Protein AF-A0A318STK6-F1 (afdb_monomer_lite)

Secondary structure (DSSP, 8-state):
-----S---S-SHHHHHTTTSS---SSHHHHHHHHHHHHHHHHTT-HHHHHHHHHHHHHHHHHHHHHHHHHHH--EEEESSSPPPTTEEEEEE--EEEETT-TT--SS---EEETTEEEE-PEEEEE-

pLDDT: mean 70.56, std 20.38, range [32.12, 96.31]

Radius of gyration: 26.12 Å; chains: 1; bounding box: 44×51×62 Å

Structure (mmCIF, N/CA/C/O backbone):
data_AF-A0A318STK6-F1
#
_entry.id   AF-A0A318STK6-F1
#
loop_
_atom_site.group_PDB
_atom_site.id
_atom_site.type_symbol
_atom_site.label_atom_id
_atom_site.label_alt_id
_atom_site.label_comp_id
_atom_site.label_asym_id
_atom_site.label_entity_id
_atom_site.label_seq_id
_atom_site.pdbx_PDB_ins_code
_atom_site.Cartn_x
_atom_site.Cartn_y
_atom_site.Cartn_z
_atom_site.occupancy
_atom_site.B_iso_or_equiv
_atom_site.auth_seq_id
_atom_site.auth_comp_id
_atom_site.auth_asym_id
_atom_site.auth_atom_id
_atom_site.pdbx_PDB_model_num
ATOM 1 N N . MET A 1 1 ? -7.996 31.497 36.047 1.00 38.19 1 MET A N 1
ATOM 2 C CA . MET A 1 1 ? -6.540 31.228 35.974 1.00 38.19 1 MET A CA 1
ATOM 3 C C . MET A 1 1 ? -6.366 29.919 35.214 1.00 38.19 1 MET A C 1
ATOM 5 O O . MET A 1 1 ? -6.728 28.883 35.734 1.00 38.19 1 MET A O 1
ATOM 9 N N . ARG A 1 2 ? -6.247 29.940 33.884 1.00 34.34 2 ARG A N 1
ATOM 10 C CA . ARG A 1 2 ? -4.996 30.080 33.115 1.00 34.34 2 ARG A CA 1
ATOM 11 C C . ARG A 1 2 ? -3.968 29.000 33.498 1.00 34.34 2 ARG A C 1
ATOM 13 O O . ARG A 1 2 ? -3.289 29.147 34.499 1.00 34.34 2 ARG A O 1
ATOM 20 N N . LYS A 1 3 ? -3.887 27.981 32.631 1.00 39.38 3 LYS A N 1
ATOM 21 C CA . LYS A 1 3 ? -2.681 27.253 32.207 1.00 39.38 3 LYS A CA 1
ATOM 22 C C . LYS A 1 3 ? -1.707 26.845 33.312 1.00 39.38 3 LYS A C 1
ATOM 24 O O . LYS A 1 3 ? -0.880 27.665 33.665 1.00 39.38 3 LYS A O 1
ATOM 29 N N . LEU A 1 4 ? -1.679 25.561 33.661 1.00 33.50 4 LEU A N 1
ATOM 30 C CA . LEU A 1 4 ? -0.432 24.827 33.899 1.00 33.50 4 LEU A CA 1
ATOM 31 C C . LEU A 1 4 ? -0.677 23.365 33.453 1.00 33.50 4 LEU A C 1
ATOM 33 O O . LEU A 1 4 ? -1.398 22.628 34.108 1.00 33.50 4 LEU A O 1
ATOM 37 N N . ILE A 1 5 ? -0.273 23.021 32.222 1.00 33.59 5 ILE A N 1
ATOM 38 C CA . ILE A 1 5 ? 0.767 21.997 31.993 1.00 33.59 5 ILE A CA 1
ATOM 39 C C . ILE A 1 5 ? 0.199 20.574 32.219 1.00 33.59 5 ILE A C 1
ATOM 41 O O . ILE A 1 5 ? 0.228 20.040 33.314 1.00 33.59 5 ILE A O 1
ATOM 45 N N . LEU A 1 6 ? -0.392 19.884 31.236 1.00 35.00 6 LEU A N 1
ATOM 46 C CA . LEU A 1 6 ? 0.264 19.280 30.059 1.00 35.00 6 LEU A CA 1
ATOM 47 C C . LEU A 1 6 ? 1.726 18.831 30.261 1.00 35.00 6 LEU A C 1
ATOM 49 O O . LEU A 1 6 ? 2.496 18.842 29.314 1.00 35.00 6 LEU A O 1
ATOM 53 N N . THR A 1 7 ? 2.148 18.477 31.474 1.00 35.03 7 THR A N 1
ATOM 54 C CA . THR A 1 7 ? 3.427 17.787 31.741 1.00 35.03 7 THR A CA 1
ATOM 55 C C . THR A 1 7 ? 3.392 17.174 33.144 1.00 35.03 7 THR A C 1
ATOM 57 O O . THR A 1 7 ? 4.286 17.363 33.957 1.00 35.03 7 THR A O 1
ATOM 60 N N . ALA A 1 8 ? 2.328 16.429 33.437 1.00 34.69 8 ALA A N 1
ATOM 61 C CA . ALA A 1 8 ? 2.345 15.432 34.493 1.00 34.69 8 ALA A CA 1
ATOM 62 C C . ALA A 1 8 ? 2.132 14.058 33.851 1.00 34.69 8 ALA A C 1
ATOM 64 O O . ALA A 1 8 ? 1.038 13.514 33.865 1.00 34.69 8 ALA A O 1
ATOM 65 N N . VAL A 1 9 ? 3.227 13.592 33.238 1.00 34.81 9 VAL A N 1
ATOM 66 C CA . VAL A 1 9 ? 3.750 12.221 33.322 1.00 34.81 9 VAL A CA 1
ATOM 67 C C . VAL A 1 9 ? 2.777 11.149 32.792 1.00 34.81 9 VAL A C 1
ATOM 69 O O . VAL A 1 9 ? 1.736 10.887 33.370 1.00 34.81 9 VAL A O 1
ATOM 72 N N . ILE A 1 10 ? 3.051 10.377 31.740 1.00 36.53 10 ILE A N 1
ATOM 73 C CA . ILE A 1 10 ? 4.012 9.248 31.715 1.00 36.53 10 ILE A CA 1
ATOM 74 C C . ILE A 1 10 ? 3.964 8.323 32.978 1.00 36.53 10 ILE A C 1
ATOM 76 O O . ILE A 1 10 ? 4.543 7.245 32.978 1.00 36.53 10 ILE A O 1
ATOM 80 N N . ALA A 1 11 ? 3.190 8.647 34.024 1.00 32.12 11 ALA A N 1
ATOM 81 C CA . ALA A 1 11 ? 3.036 7.911 35.278 1.00 32.12 11 ALA A CA 1
ATOM 82 C C . ALA A 1 11 ? 1.731 7.091 35.353 1.00 32.12 11 ALA A C 1
ATOM 84 O O . ALA A 1 11 ? 1.541 6.345 36.306 1.00 32.12 11 ALA A O 1
ATOM 85 N N . ALA A 1 12 ? 0.856 7.142 34.344 1.00 33.50 12 ALA A N 1
ATOM 86 C CA . ALA A 1 12 ? -0.247 6.179 34.243 1.00 33.50 12 ALA A CA 1
ATOM 87 C C . ALA A 1 12 ? 0.187 4.837 33.617 1.00 33.50 12 ALA A C 1
ATOM 89 O O . ALA A 1 12 ? -0.471 3.823 33.817 1.00 33.50 12 ALA A O 1
ATOM 90 N N . LEU A 1 13 ? 1.336 4.787 32.933 1.00 34.56 13 LEU A N 1
ATOM 91 C CA . LEU A 1 13 ? 1.945 3.522 32.507 1.00 34.56 13 LEU A CA 1
ATOM 92 C C . LEU A 1 13 ? 2.459 2.685 33.697 1.00 34.56 13 LEU A C 1
ATOM 94 O O . LEU A 1 13 ? 2.224 1.478 33.691 1.00 34.56 13 LEU A O 1
ATOM 98 N N . PRO A 1 14 ? 3.015 3.273 34.778 1.00 40.25 14 PRO A N 1
ATOM 99 C CA . PRO A 1 14 ? 3.221 2.541 36.018 1.00 40.25 14 PRO A CA 1
ATOM 100 C C . PRO A 1 14 ? 1.958 2.263 36.829 1.00 40.25 14 PRO A C 1
ATOM 102 O O . PRO A 1 14 ? 2.070 1.530 37.794 1.00 40.25 14 PRO A O 1
ATOM 105 N N . ALA A 1 15 ? 0.748 2.691 36.453 1.00 39.94 15 ALA A N 1
ATOM 106 C CA . ALA A 1 15 ? -0.445 2.099 37.076 1.00 39.94 15 ALA A CA 1
ATOM 107 C C . ALA A 1 15 ? -0.687 0.654 36.587 1.00 39.94 15 ALA A C 1
ATOM 109 O O . ALA A 1 15 ? -1.289 -0.139 37.303 1.00 39.94 15 ALA A O 1
ATOM 110 N N . VAL A 1 16 ? -0.152 0.294 35.410 1.00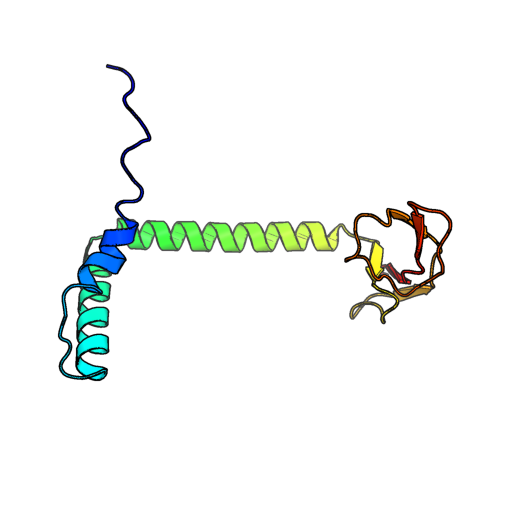 40.91 16 VAL A N 1
ATOM 111 C CA . VAL A 1 16 ? -0.165 -1.083 34.884 1.00 40.91 16 VAL A CA 1
ATOM 112 C C . VAL A 1 16 ? 1.117 -1.844 35.266 1.00 40.91 16 VAL A C 1
ATOM 114 O O . VAL A 1 16 ? 1.072 -3.059 35.444 1.00 40.91 16 VAL A O 1
ATOM 117 N N . SER A 1 17 ? 2.253 -1.158 35.474 1.00 37.81 17 SER A N 1
ATOM 118 C CA . SER A 1 17 ? 3.516 -1.800 35.892 1.00 37.81 17 SER A CA 1
ATOM 119 C C . SER A 1 17 ? 3.860 -1.735 37.392 1.00 37.81 17 SER A C 1
ATOM 121 O O . SER A 1 17 ? 4.653 -2.560 37.845 1.00 37.81 17 SER A O 1
ATOM 123 N N . ALA A 1 18 ? 3.225 -0.893 38.216 1.00 36.06 18 ALA A N 1
ATOM 124 C CA . ALA A 1 18 ? 3.406 -0.913 39.679 1.00 36.06 18 ALA A CA 1
ATOM 125 C C . ALA A 1 18 ? 2.694 -2.100 40.346 1.00 36.06 18 ALA A C 1
ATOM 127 O O . ALA A 1 18 ? 3.121 -2.543 41.409 1.00 36.06 18 ALA A O 1
ATOM 128 N N . THR A 1 19 ? 1.678 -2.687 39.706 1.00 42.00 19 THR A N 1
ATOM 129 C CA . THR A 1 19 ? 1.132 -3.993 40.115 1.00 42.00 19 THR A CA 1
ATOM 130 C C . THR A 1 19 ? 1.919 -5.176 39.549 1.00 42.00 19 THR A C 1
ATOM 132 O O . THR A 1 19 ? 1.718 -6.298 40.000 1.00 42.00 19 THR A O 1
ATOM 135 N N . ALA A 1 20 ? 2.837 -4.957 38.601 1.00 39.88 20 ALA A N 1
ATOM 136 C CA . ALA A 1 20 ? 3.683 -6.018 38.049 1.00 39.88 20 ALA A CA 1
ATOM 137 C C . ALA A 1 20 ? 5.039 -6.153 38.768 1.00 39.88 20 ALA A C 1
ATOM 139 O O . ALA A 1 20 ? 5.655 -7.215 38.708 1.00 39.88 20 ALA A O 1
ATOM 140 N N . GLN A 1 21 ? 5.515 -5.110 39.462 1.00 42.09 21 GLN A N 1
ATOM 141 C CA . GLN A 1 21 ? 6.862 -5.086 40.059 1.00 42.09 21 GLN A CA 1
ATOM 142 C C . GLN A 1 21 ? 6.922 -5.140 41.595 1.00 42.09 21 GLN A C 1
ATOM 144 O O . GLN A 1 21 ? 8.009 -5.058 42.161 1.00 42.09 21 GLN A O 1
ATOM 149 N N . ALA A 1 22 ? 5.808 -5.421 42.279 1.00 38.75 22 ALA A N 1
ATOM 150 C CA . ALA A 1 22 ? 5.801 -5.829 43.689 1.00 38.75 22 ALA A CA 1
ATOM 151 C C . ALA A 1 22 ? 5.292 -7.280 43.831 1.00 38.75 22 ALA A C 1
ATOM 153 O O . ALA A 1 22 ? 4.141 -7.533 44.153 1.00 38.75 22 ALA A O 1
ATOM 154 N N . SER A 1 23 ? 6.179 -8.224 43.508 1.00 47.53 23 SER A N 1
ATOM 155 C CA . SER A 1 23 ? 6.191 -9.677 43.769 1.00 47.53 23 SER A CA 1
ATOM 156 C C . SER A 1 23 ? 4.979 -10.389 44.431 1.00 47.53 23 SER A C 1
ATOM 158 O O . SER A 1 23 ? 4.583 -10.032 45.539 1.00 47.53 23 SER A O 1
ATOM 160 N N . ARG A 1 24 ? 4.655 -11.575 43.864 1.00 47.66 24 ARG A N 1
ATOM 161 C CA . ARG A 1 24 ? 4.122 -12.832 44.475 1.00 47.66 24 ARG A CA 1
ATOM 162 C C . ARG A 1 24 ? 2.682 -13.240 44.114 1.00 47.66 24 ARG A C 1
ATOM 164 O O . ARG A 1 24 ? 1.835 -13.394 44.987 1.00 47.66 24 ARG A O 1
ATOM 171 N N . CYS A 1 25 ? 2.439 -13.585 42.851 1.00 48.44 25 CYS A N 1
ATOM 172 C CA . CYS A 1 25 ? 1.467 -14.648 42.569 1.00 48.44 25 CYS A CA 1
ATOM 173 C C . CYS A 1 25 ? 2.130 -15.994 42.898 1.00 48.44 25 CYS A C 1
ATOM 175 O O . CYS A 1 25 ? 3.240 -16.245 42.431 1.00 48.44 25 CYS A O 1
ATOM 177 N N . ALA A 1 26 ? 1.494 -16.842 43.711 1.00 57.25 26 ALA A N 1
ATOM 178 C CA . ALA A 1 26 ? 2.040 -18.158 44.062 1.00 57.25 26 ALA A CA 1
ATOM 179 C C . ALA A 1 26 ? 2.020 -19.141 42.871 1.00 57.25 26 ALA A C 1
ATOM 181 O O . ALA A 1 26 ? 2.791 -20.097 42.843 1.00 57.25 26 ALA A O 1
ATOM 182 N N . SER A 1 27 ? 1.171 -18.877 41.871 1.00 57.75 27 SER A N 1
ATOM 183 C CA . SER A 1 27 ? 1.035 -19.639 40.629 1.00 57.75 27 SER A CA 1
ATOM 184 C C . SER A 1 27 ? 0.532 -18.748 39.479 1.00 57.75 27 SER A C 1
ATOM 186 O O . SER A 1 27 ? 0.015 -17.650 39.709 1.00 57.75 27 SER A O 1
ATOM 188 N N . ALA A 1 28 ? 0.660 -19.216 38.232 1.00 52.34 28 ALA A N 1
ATOM 189 C CA . ALA A 1 28 ? 0.126 -18.525 37.051 1.00 52.34 28 ALA A CA 1
ATOM 190 C C . ALA A 1 28 ? -1.402 -18.319 37.135 1.00 52.34 28 ALA A C 1
ATOM 192 O O . ALA A 1 28 ? -1.903 -17.263 36.746 1.00 52.34 28 ALA A O 1
ATOM 193 N N . ASP A 1 29 ? -2.121 -19.272 37.734 1.00 57.41 29 ASP A N 1
ATOM 194 C CA . ASP A 1 29 ? -3.571 -19.202 37.938 1.00 57.41 29 ASP A CA 1
ATOM 195 C C . ASP A 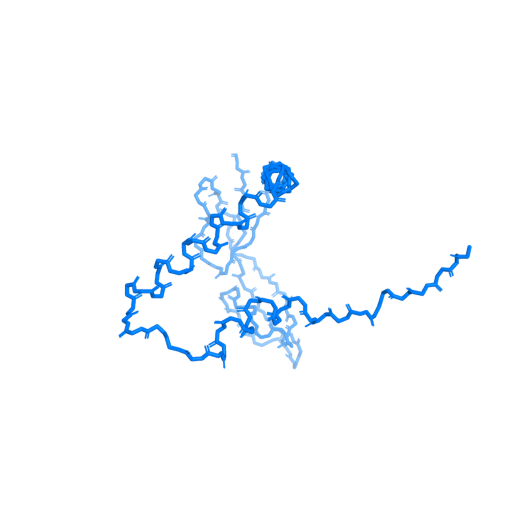1 29 ? -3.973 -18.127 38.955 1.00 57.41 29 ASP A C 1
ATOM 197 O O . ASP A 1 29 ? -4.999 -17.461 38.791 1.00 57.41 29 ASP A O 1
ATOM 201 N N . ASP A 1 30 ? -3.160 -17.907 39.993 1.00 62.31 30 ASP A N 1
ATOM 202 C CA . ASP A 1 30 ? -3.388 -16.817 40.950 1.00 62.31 30 ASP A CA 1
ATOM 203 C C . ASP A 1 30 ? -3.188 -15.447 40.298 1.00 62.31 30 ASP A C 1
ATOM 205 O O . ASP A 1 30 ? -3.927 -14.507 40.591 1.00 62.31 30 ASP A O 1
ATOM 209 N N . CYS A 1 31 ? -2.238 -15.350 39.367 1.00 58.41 31 CYS A N 1
ATOM 210 C CA . CYS A 1 31 ? -2.003 -14.140 38.586 1.00 58.41 31 CYS A CA 1
ATOM 211 C C . CYS A 1 31 ? -3.141 -13.866 37.598 1.00 58.41 31 CYS A C 1
ATOM 213 O O . CYS A 1 31 ? -3.603 -12.729 37.503 1.00 58.41 31 CYS A O 1
ATOM 215 N N . ALA A 1 32 ? -3.657 -14.899 36.927 1.00 57.94 32 ALA A N 1
ATOM 216 C CA . ALA A 1 32 ? -4.816 -14.771 36.048 1.00 57.94 32 ALA A CA 1
ATOM 217 C C . ALA A 1 32 ? -6.074 -14.322 36.817 1.00 57.94 32 ALA A C 1
ATOM 219 O O . ALA A 1 32 ? -6.787 -13.425 36.367 1.00 57.94 32 ALA A O 1
ATOM 220 N N . ARG A 1 33 ? -6.313 -14.871 38.018 1.00 63.72 33 ARG A N 1
ATOM 221 C CA . ARG A 1 33 ? -7.437 -14.468 38.885 1.00 63.72 33 ARG A CA 1
ATOM 222 C C . ARG A 1 33 ? -7.286 -13.052 39.442 1.00 63.72 33 ARG A C 1
ATOM 224 O O . ARG A 1 33 ? -8.254 -12.292 39.447 1.00 63.72 33 ARG A O 1
ATOM 231 N N . GLN A 1 34 ? -6.088 -12.663 39.882 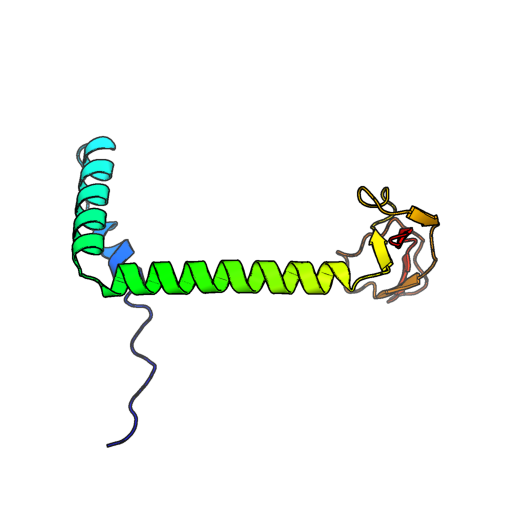1.00 64.19 34 GLN A N 1
ATOM 232 C CA . GLN A 1 34 ? -5.850 -11.298 40.364 1.00 64.19 34 GLN A CA 1
ATOM 233 C C . GLN A 1 34 ? -5.980 -10.265 39.240 1.00 64.19 34 GLN A C 1
ATOM 235 O O . GLN A 1 34 ? -6.644 -9.248 39.446 1.00 64.19 34 GLN A O 1
ATOM 240 N N . ALA A 1 35 ? -5.452 -10.549 38.045 1.00 59.38 35 ALA A N 1
ATOM 241 C CA . ALA A 1 35 ? -5.629 -9.702 36.867 1.00 59.38 35 ALA A CA 1
ATOM 242 C C . ALA A 1 35 ? -7.105 -9.604 36.444 1.00 59.38 35 ALA A C 1
ATOM 244 O O . ALA A 1 35 ? -7.589 -8.504 36.184 1.00 59.38 35 ALA A O 1
ATOM 245 N N . GLY A 1 36 ? -7.843 -10.721 36.463 1.00 59.91 36 GLY A N 1
ATOM 246 C CA . GLY A 1 36 ? -9.284 -10.754 36.193 1.00 59.91 36 GLY A CA 1
ATOM 247 C C . GLY A 1 36 ? -10.090 -9.899 37.174 1.00 59.91 36 GLY A C 1
ATOM 248 O O . GLY A 1 36 ? -10.858 -9.044 36.750 1.00 59.91 36 GLY A O 1
ATOM 249 N N . SER A 1 37 ? -9.838 -10.026 38.480 1.00 61.88 37 SER A N 1
ATOM 250 C CA . SER A 1 37 ? -10.524 -9.219 39.506 1.00 61.88 37 SER A CA 1
ATOM 251 C C . SER A 1 37 ? -10.144 -7.731 39.485 1.00 61.88 37 SER A C 1
ATOM 253 O O . SER A 1 37 ? -10.911 -6.880 39.936 1.00 61.88 37 SER A O 1
ATOM 255 N N . ALA A 1 38 ? -8.941 -7.392 39.010 1.00 57.53 38 ALA A N 1
ATOM 256 C CA . ALA A 1 38 ? -8.515 -6.010 38.803 1.00 57.53 38 ALA A CA 1
ATOM 257 C C . ALA A 1 38 ? -9.173 -5.412 37.552 1.00 57.53 38 ALA A C 1
ATOM 259 O O . ALA A 1 38 ? -9.603 -4.262 37.592 1.00 57.53 38 ALA A O 1
ATOM 260 N N . LEU A 1 39 ? -9.319 -6.203 36.484 1.00 57.06 39 LEU A N 1
ATOM 261 C CA . LEU A 1 39 ? -10.051 -5.836 35.274 1.00 57.06 39 LEU A CA 1
ATOM 262 C C . LEU A 1 39 ? -11.553 -5.680 35.549 1.00 57.06 39 LEU A C 1
ATOM 264 O O . LEU A 1 39 ? -12.144 -4.707 35.104 1.00 57.06 39 LEU A O 1
ATOM 268 N N . GLU A 1 40 ? -12.161 -6.569 36.336 1.00 61.12 40 GLU A N 1
ATOM 269 C CA . GLU A 1 40 ? -13.553 -6.439 36.789 1.00 61.12 40 GLU A CA 1
ATOM 270 C C . GLU A 1 40 ? -13.751 -5.200 37.660 1.00 61.12 40 GLU A C 1
ATOM 272 O O . GLU A 1 40 ? -14.725 -4.479 37.473 1.00 61.12 40 GLU A O 1
ATOM 277 N N . ARG A 1 41 ? -12.807 -4.891 38.558 1.00 57.88 41 ARG A N 1
ATOM 278 C CA . ARG A 1 41 ? -12.837 -3.637 39.326 1.00 57.88 41 ARG A CA 1
ATOM 279 C C . ARG A 1 41 ? -12.643 -2.410 38.439 1.00 57.88 41 ARG A C 1
ATOM 281 O O . ARG A 1 41 ? -13.296 -1.404 38.676 1.00 57.88 41 ARG A O 1
ATOM 288 N N . ALA A 1 42 ? -11.809 -2.489 37.404 1.00 52.16 42 ALA A N 1
ATOM 289 C CA . ALA A 1 42 ? -11.635 -1.416 36.426 1.00 52.16 42 ALA A CA 1
ATOM 290 C C . ALA A 1 42 ? -12.875 -1.231 35.534 1.00 52.16 42 ALA A C 1
ATOM 292 O O . ALA A 1 42 ? -13.256 -0.105 35.237 1.00 52.16 42 ALA A O 1
ATOM 293 N N . LEU A 1 43 ? -13.560 -2.319 35.178 1.00 54.81 43 LEU A N 1
ATOM 294 C CA . LEU A 1 43 ? -14.863 -2.299 34.509 1.00 54.81 43 LEU A CA 1
ATOM 295 C C . LEU A 1 43 ? -15.977 -1.790 35.444 1.00 54.81 43 LEU A C 1
ATOM 297 O O . LEU A 1 43 ? -16.934 -1.177 34.980 1.00 54.81 43 LEU A O 1
ATOM 301 N N . GLN A 1 44 ? -15.837 -1.984 36.761 1.00 55.22 44 GLN A N 1
ATOM 302 C CA . GLN A 1 44 ? -16.705 -1.405 37.795 1.00 55.22 44 GLN A CA 1
ATOM 303 C C . GLN A 1 44 ? -16.420 0.081 38.080 1.00 55.22 44 GLN A C 1
ATOM 305 O O . GLN A 1 44 ? -17.257 0.726 38.710 1.00 55.22 44 GLN A O 1
ATOM 310 N N . LEU A 1 45 ? -15.304 0.658 37.602 1.00 52.06 45 LEU A N 1
ATOM 311 C CA . LEU A 1 45 ? -14.997 2.092 37.766 1.00 52.06 45 LEU A CA 1
ATOM 312 C C . LEU A 1 45 ? -15.876 3.021 36.908 1.00 52.06 45 LEU A C 1
ATOM 314 O O . LEU A 1 45 ? -15.712 4.237 36.959 1.00 52.06 45 LEU A O 1
ATOM 318 N N . GLY A 1 46 ? -16.889 2.483 36.230 1.00 56.09 46 GLY A N 1
ATOM 319 C CA . GLY A 1 46 ? -18.102 3.231 35.929 1.00 56.09 46 GLY A CA 1
ATOM 320 C C . GLY A 1 46 ? -18.403 3.413 34.442 1.00 56.09 46 GLY A C 1
ATOM 321 O O . GLY A 1 46 ? -17.627 3.004 33.576 1.00 56.09 46 GLY A O 1
ATOM 322 N N . PRO A 1 47 ? -19.566 4.020 34.143 1.00 59.94 47 PRO A N 1
ATOM 323 C CA . PRO A 1 47 ? -20.127 4.155 32.796 1.00 59.94 47 PRO A CA 1
ATOM 324 C C . PRO A 1 47 ? -19.180 4.814 31.785 1.00 59.94 47 PRO A C 1
ATOM 326 O O . PRO A 1 47 ? -19.351 4.607 30.586 1.00 59.94 47 PRO A O 1
ATOM 329 N N . ASP A 1 48 ? -18.166 5.540 32.248 1.00 64.31 48 ASP A N 1
ATOM 330 C CA . ASP A 1 48 ? -17.185 6.235 31.417 1.00 64.31 48 ASP A CA 1
ATOM 331 C C . ASP A 1 48 ? -16.296 5.271 30.615 1.00 64.31 48 ASP A C 1
ATOM 333 O O . ASP A 1 48 ? -16.056 5.513 29.434 1.00 64.31 48 ASP A O 1
ATOM 337 N N . ALA A 1 49 ? -15.895 4.123 31.180 1.00 65.81 49 ALA A N 1
ATOM 338 C CA . ALA A 1 49 ? -15.130 3.110 30.439 1.00 65.81 49 ALA A CA 1
ATOM 339 C C . ALA A 1 49 ? -15.985 2.431 29.351 1.00 65.81 49 ALA A C 1
ATOM 341 O O . ALA A 1 49 ? -15.510 2.137 28.252 1.00 65.81 49 ALA A O 1
ATOM 342 N N . GLY A 1 50 ? -17.276 2.220 29.630 1.00 71.50 50 GLY A N 1
ATOM 343 C CA . GLY A 1 50 ? -18.238 1.721 28.645 1.00 71.50 50 GLY A CA 1
ATOM 344 C C . GLY A 1 50 ? -18.506 2.731 27.526 1.00 71.50 50 GLY A C 1
ATOM 345 O O . GLY A 1 50 ? -18.582 2.351 26.357 1.00 71.50 50 GLY A O 1
ATOM 346 N N . GLN A 1 51 ? -18.593 4.019 27.867 1.00 77.94 51 GLN A N 1
ATOM 347 C CA . GLN A 1 51 ? -18.736 5.106 26.898 1.00 77.94 51 GLN A CA 1
ATOM 348 C C . GLN A 1 51 ? -17.486 5.268 26.029 1.00 77.94 51 GLN A C 1
ATOM 350 O O . GLN A 1 51 ? -17.613 5.449 24.819 1.00 77.94 51 GLN A O 1
ATOM 355 N N . GLU A 1 52 ? -16.288 5.148 26.603 1.00 79.44 52 GLU A N 1
ATOM 356 C CA . GLU A 1 52 ? -15.033 5.222 25.851 1.00 79.44 52 GLU A CA 1
ATOM 357 C C . GLU A 1 52 ? -14.892 4.047 24.875 1.00 79.44 52 GLU A C 1
ATOM 359 O O . GLU A 1 52 ? -14.554 4.246 23.705 1.00 79.44 52 GLU A O 1
ATOM 364 N N . LEU A 1 53 ? -15.247 2.831 25.305 1.00 79.38 53 LEU A N 1
ATOM 365 C CA . LEU A 1 53 ? -15.251 1.656 24.431 1.00 79.38 53 LEU A CA 1
ATOM 366 C C . LEU A 1 53 ? -16.275 1.797 23.291 1.00 79.38 53 LEU A C 1
ATOM 368 O O . LEU A 1 53 ? -15.977 1.459 22.143 1.00 79.38 53 LEU A O 1
ATOM 372 N N . ALA A 1 54 ? -17.468 2.322 23.589 1.00 82.88 54 ALA A N 1
ATOM 373 C CA . ALA A 1 54 ? -18.495 2.597 22.587 1.00 82.88 54 ALA A CA 1
ATOM 374 C C . ALA A 1 54 ? -18.028 3.660 21.578 1.00 82.88 54 ALA A C 1
ATOM 376 O O . ALA A 1 54 ? -18.127 3.450 20.369 1.00 82.88 54 ALA A O 1
ATOM 377 N N . ALA A 1 55 ? -17.425 4.751 22.057 1.00 85.81 55 ALA A N 1
ATOM 378 C CA . ALA A 1 55 ? -16.874 5.803 21.208 1.00 85.81 55 ALA A CA 1
ATOM 379 C C . ALA A 1 55 ? -15.730 5.292 20.316 1.00 85.81 55 ALA A C 1
ATOM 381 O O . ALA A 1 55 ? -15.640 5.663 19.140 1.00 85.81 55 ALA A O 1
ATOM 382 N N . LEU A 1 56 ? -14.866 4.417 20.841 1.00 89.06 56 LEU A N 1
ATOM 383 C CA . LEU A 1 56 ? -13.786 3.813 20.065 1.00 89.06 56 LEU A CA 1
ATOM 384 C C . LEU A 1 56 ? -14.333 2.863 18.995 1.00 89.06 56 LEU A C 1
ATOM 386 O O . LEU A 1 56 ? -13.884 2.915 17.848 1.00 89.06 56 LEU A O 1
ATOM 390 N N . ARG A 1 57 ? -15.339 2.050 19.337 1.00 92.06 57 ARG A N 1
ATOM 391 C CA . ARG A 1 57 ? -16.032 1.170 18.388 1.00 92.06 57 ARG A CA 1
ATOM 392 C C . ARG A 1 57 ? -16.661 1.968 17.247 1.00 92.06 57 ARG A C 1
ATOM 394 O O . ARG A 1 57 ? -16.418 1.656 16.084 1.00 92.06 57 ARG A O 1
ATOM 401 N N . ASP A 1 58 ? -17.379 3.040 17.567 1.00 94.19 58 ASP A N 1
ATOM 402 C CA . ASP A 1 58 ? -17.986 3.924 16.567 1.00 94.19 58 ASP A CA 1
ATOM 403 C C . ASP A 1 58 ? -16.935 4.589 15.673 1.00 94.19 58 ASP A C 1
ATOM 405 O O . ASP A 1 58 ? -17.142 4.771 14.466 1.00 94.19 58 ASP A O 1
ATOM 409 N N . ARG A 1 59 ? -15.779 4.945 16.245 1.00 91.62 59 ARG A N 1
ATOM 410 C CA . ARG A 1 59 ? -14.659 5.511 15.492 1.00 91.62 59 ARG A CA 1
ATOM 411 C C . ARG A 1 59 ? -14.052 4.495 14.530 1.00 91.62 59 ARG A C 1
ATOM 413 O O . ARG A 1 59 ? -13.822 4.856 13.377 1.00 91.62 59 ARG A O 1
ATOM 420 N N . VAL A 1 60 ? -13.833 3.254 14.963 1.00 96.31 60 VAL A N 1
ATOM 421 C CA . VAL A 1 60 ? -13.344 2.171 14.093 1.00 96.31 60 VAL A CA 1
ATOM 422 C C . VAL A 1 60 ? -14.326 1.935 12.948 1.00 96.31 60 VAL A C 1
ATOM 424 O O . VAL A 1 60 ? -13.933 2.054 11.791 1.00 96.31 60 VAL A O 1
ATOM 427 N N . SER A 1 61 ? -15.617 1.757 13.238 1.00 93.88 61 SER A N 1
ATOM 428 C CA . SER A 1 61 ? -16.634 1.538 12.198 1.00 93.88 61 SER A CA 1
ATOM 429 C C . SER A 1 61 ? -16.788 2.723 11.237 1.00 93.88 61 SER A C 1
ATOM 431 O O . SER A 1 61 ? -17.162 2.560 10.074 1.00 93.88 61 SER A O 1
ATOM 433 N N . ARG A 1 62 ? -16.513 3.953 11.685 1.00 95.00 62 ARG A N 1
ATOM 434 C CA . ARG A 1 62 ? -16.448 5.121 10.794 1.00 95.00 62 ARG A CA 1
ATOM 435 C C . ARG A 1 62 ? -15.225 5.068 9.882 1.00 95.00 62 ARG A C 1
ATOM 437 O O . ARG A 1 62 ? -15.372 5.314 8.689 1.00 95.00 62 ARG A O 1
ATOM 444 N N . LEU A 1 63 ? -14.050 4.773 10.433 1.00 94.25 63 LEU A N 1
ATOM 445 C CA . LEU A 1 63 ? -12.805 4.692 9.669 1.00 94.25 63 LEU A CA 1
ATOM 446 C C . LEU A 1 63 ? -12.851 3.565 8.636 1.00 94.25 63 LEU A C 1
ATOM 448 O O . LEU A 1 63 ? -12.435 3.780 7.505 1.00 94.25 63 LEU A O 1
ATOM 452 N N . GLU A 1 64 ? -13.422 2.413 8.982 1.00 93.88 64 GLU A N 1
ATOM 453 C CA . GLU A 1 64 ? -13.617 1.297 8.050 1.00 93.88 64 GLU A CA 1
ATOM 454 C C . GLU A 1 64 ? -14.492 1.698 6.858 1.00 93.88 64 GLU A C 1
ATOM 456 O O . GLU A 1 64 ? -14.143 1.414 5.714 1.00 93.88 64 GLU A O 1
ATOM 461 N N . ARG A 1 65 ? -15.592 2.427 7.098 1.00 94.12 65 ARG A N 1
ATOM 462 C CA . ARG A 1 65 ? -16.452 2.934 6.015 1.00 94.12 65 ARG A CA 1
ATOM 463 C C . ARG A 1 65 ? -15.741 3.943 5.120 1.00 94.12 65 ARG A C 1
ATOM 465 O O . ARG A 1 65 ? -15.909 3.884 3.907 1.00 94.12 65 ARG A O 1
ATOM 472 N N . LEU A 1 66 ? -14.970 4.860 5.704 1.00 92.38 66 LEU A N 1
ATOM 473 C CA . LEU A 1 66 ? -14.198 5.837 4.932 1.00 92.38 66 LEU A CA 1
ATOM 474 C C . LEU A 1 66 ? -13.125 5.146 4.091 1.00 92.38 66 LEU A C 1
ATOM 476 O O . LEU A 1 66 ? -13.006 5.434 2.906 1.00 92.38 66 LEU A O 1
ATOM 480 N N . LEU A 1 67 ? -12.407 4.189 4.679 1.00 90.19 67 LEU A N 1
ATOM 481 C CA . LEU A 1 67 ? -11.410 3.400 3.969 1.00 90.19 67 LEU A CA 1
ATOM 482 C C . LEU A 1 67 ? -12.042 2.636 2.801 1.00 90.19 67 LEU A C 1
ATOM 484 O O . LEU A 1 67 ? -11.478 2.612 1.712 1.00 90.19 67 LEU A O 1
ATOM 488 N N . GLU A 1 68 ? -13.212 2.030 2.998 1.00 87.88 68 GLU A N 1
ATOM 489 C CA . GLU A 1 68 ? -13.908 1.328 1.918 1.00 87.88 68 GLU A CA 1
ATOM 490 C C . GLU A 1 68 ? -14.365 2.289 0.814 1.00 87.88 68 GLU A C 1
ATOM 492 O O . GLU A 1 68 ? -14.170 2.008 -0.368 1.00 87.88 68 GLU A O 1
ATOM 497 N N . GLN A 1 69 ? -14.886 3.462 1.179 1.00 87.12 69 GLN A N 1
ATOM 498 C CA . GLN A 1 69 ? -15.250 4.501 0.216 1.00 87.12 69 GLN A CA 1
ATOM 499 C C . GLN A 1 69 ? -14.040 4.957 -0.613 1.00 87.12 69 GLN A C 1
ATOM 501 O O . GLN A 1 69 ? -14.130 5.061 -1.838 1.00 87.12 69 GLN A O 1
ATOM 506 N N . GLU A 1 70 ? -12.896 5.194 0.029 1.00 87.38 70 GLU A N 1
ATOM 507 C CA . GLU A 1 70 ? -11.660 5.550 -0.668 1.00 87.38 70 GLU A CA 1
ATOM 508 C C . GLU A 1 70 ? -11.189 4.415 -1.580 1.00 87.38 70 GLU A C 1
ATOM 510 O O . GLU A 1 70 ? -10.878 4.651 -2.746 1.00 87.38 70 GLU A O 1
ATOM 515 N N . ARG A 1 71 ? -11.217 3.162 -1.109 1.00 81.75 71 ARG A N 1
ATOM 516 C CA . ARG A 1 71 ? -10.865 1.989 -1.927 1.00 81.75 71 ARG A CA 1
ATOM 517 C C . ARG A 1 71 ? -11.769 1.822 -3.141 1.00 81.75 71 ARG A C 1
ATOM 519 O O . ARG A 1 71 ? -11.296 1.356 -4.175 1.00 81.75 71 ARG A O 1
ATOM 526 N N . GLN A 1 72 ? -13.046 2.182 -3.040 1.00 81.31 72 GLN A N 1
ATOM 527 C CA . GLN A 1 72 ? -13.974 2.181 -4.173 1.00 81.31 72 GLN A CA 1
ATOM 528 C C . GLN A 1 72 ? -13.672 3.285 -5.186 1.00 81.31 72 GLN A C 1
ATOM 530 O O . GLN A 1 72 ? -13.855 3.066 -6.382 1.00 81.31 72 GLN A O 1
ATOM 535 N N . ALA A 1 73 ? -13.154 4.429 -4.734 1.00 82.69 73 ALA A N 1
ATOM 536 C CA . ALA A 1 73 ? -12.721 5.508 -5.617 1.00 82.69 73 ALA A CA 1
ATOM 537 C C . ALA A 1 73 ? -11.408 5.191 -6.362 1.00 82.69 73 ALA A C 1
ATOM 539 O O . ALA A 1 73 ? -11.147 5.760 -7.424 1.00 82.69 73 ALA A O 1
ATOM 540 N N . VAL A 1 74 ? -10.582 4.275 -5.842 1.00 85.75 74 VAL A N 1
ATOM 541 C CA . VAL A 1 74 ? -9.336 3.860 -6.500 1.00 85.75 74 VAL A CA 1
ATOM 542 C C . VAL A 1 74 ? -9.640 3.001 -7.731 1.00 85.75 74 VAL A C 1
ATOM 544 O O . VAL A 1 7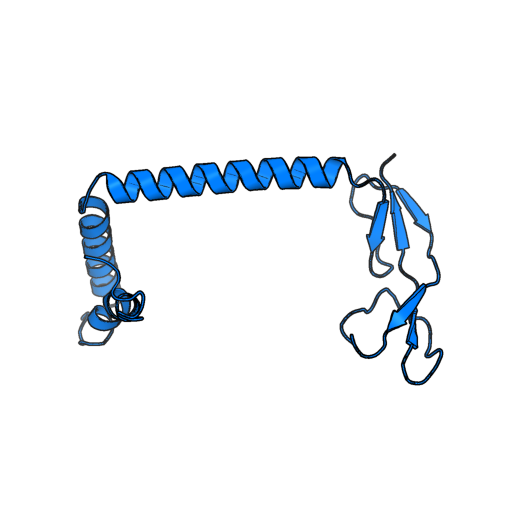4 ? -10.014 1.834 -7.629 1.00 85.75 74 VAL A O 1
ATOM 547 N N . GLN A 1 75 ? -9.406 3.570 -8.914 1.00 86.75 75 GLN A N 1
ATOM 548 C CA . GLN A 1 75 ? -9.549 2.856 -10.189 1.00 86.75 75 GLN A CA 1
ATOM 549 C C . GLN A 1 75 ? -8.315 2.030 -10.560 1.00 86.75 75 GLN A C 1
ATOM 551 O O . GLN A 1 75 ? -8.444 0.998 -11.218 1.00 86.75 75 GLN A O 1
ATOM 556 N N . PHE A 1 76 ? -7.128 2.465 -10.125 1.00 90.56 76 PHE A N 1
ATOM 557 C CA . PHE A 1 76 ? -5.848 1.859 -10.485 1.00 90.56 76 PHE A CA 1
ATOM 558 C C . PHE A 1 76 ? -4.966 1.643 -9.261 1.00 90.56 76 PHE A C 1
ATOM 560 O O . PHE A 1 76 ? -4.918 2.469 -8.354 1.00 90.56 76 PHE A O 1
ATOM 567 N N . THR A 1 77 ? -4.227 0.541 -9.258 1.00 90.44 77 THR A N 1
ATOM 568 C CA . THR A 1 77 ? -3.210 0.247 -8.250 1.00 90.44 77 THR A CA 1
ATOM 569 C C . THR A 1 77 ? -1.990 -0.390 -8.903 1.00 90.44 77 THR A C 1
ATOM 571 O O . THR A 1 77 ? -2.057 -0.877 -10.036 1.00 90.44 77 THR A O 1
ATOM 574 N N . VAL A 1 78 ? -0.870 -0.388 -8.187 1.00 89.69 78 VAL A N 1
ATOM 575 C CA . VAL A 1 78 ? 0.378 -1.004 -8.631 1.00 89.69 78 VAL A CA 1
ATOM 576 C C . VAL A 1 78 ? 0.809 -2.084 -7.653 1.00 89.69 78 VAL A C 1
ATOM 578 O O . VAL A 1 78 ? 0.785 -1.891 -6.439 1.00 89.69 78 VAL A O 1
ATOM 581 N N . THR A 1 79 ? 1.214 -3.236 -8.179 1.00 88.25 79 THR A N 1
ATOM 582 C CA . THR A 1 79 ? 1.802 -4.318 -7.378 1.00 88.25 79 THR A CA 1
ATOM 583 C C . THR A 1 79 ? 3.290 -4.431 -7.661 1.00 88.25 79 THR A C 1
ATOM 585 O O . THR A 1 79 ? 3.798 -3.902 -8.660 1.00 88.25 79 THR A O 1
ATOM 588 N N . ARG A 1 80 ? 4.008 -5.169 -6.806 1.00 85.06 80 ARG A N 1
ATOM 589 C CA . ARG A 1 80 ? 5.444 -5.452 -6.945 1.00 85.06 80 ARG A CA 1
ATOM 590 C C . ARG A 1 80 ? 5.744 -6.448 -8.069 1.00 85.06 80 ARG A C 1
ATOM 592 O O . ARG A 1 80 ? 6.511 -7.378 -7.892 1.00 85.06 80 ARG A O 1
ATOM 599 N N . GLY A 1 81 ? 5.103 -6.287 -9.225 1.00 78.19 81 GLY A N 1
ATOM 600 C CA . GLY A 1 81 ? 5.150 -7.208 -10.363 1.00 78.19 81 GLY A CA 1
ATOM 601 C C . GLY A 1 81 ? 4.365 -8.510 -10.181 1.00 78.19 81 GLY A C 1
ATOM 602 O O . GLY A 1 81 ? 4.186 -9.240 -11.164 1.00 78.19 81 GLY A O 1
ATOM 603 N N . ASP A 1 82 ? 3.874 -8.762 -8.967 1.00 84.75 82 ASP A N 1
ATOM 604 C CA . ASP A 1 82 ? 2.981 -9.862 -8.603 1.00 84.75 82 ASP A CA 1
ATOM 605 C C . ASP A 1 82 ? 1.658 -9.803 -9.374 1.00 84.75 82 ASP A C 1
ATOM 607 O O . ASP A 1 82 ? 1.353 -8.824 -10.061 1.00 84.75 82 ASP A O 1
ATOM 611 N N . THR A 1 83 ? 0.849 -10.852 -9.261 1.00 90.31 83 THR A N 1
ATOM 612 C CA . THR A 1 83 ? -0.511 -10.882 -9.810 1.00 90.31 83 THR A CA 1
ATOM 613 C C . THR A 1 83 ? -1.373 -9.749 -9.253 1.00 90.31 83 THR A C 1
ATOM 615 O O . THR A 1 83 ? -1.173 -9.286 -8.131 1.00 90.31 83 THR A O 1
ATOM 618 N N . CYS A 1 84 ? -2.345 -9.294 -10.048 1.00 91.81 84 CYS A N 1
ATOM 619 C CA . CYS A 1 84 ? -3.299 -8.295 -9.578 1.00 91.81 84 CYS A CA 1
ATOM 620 C C . CYS A 1 84 ? -4.181 -8.857 -8.453 1.00 91.81 84 CYS A C 1
ATOM 622 O O . CYS A 1 84 ? -4.397 -10.072 -8.415 1.00 91.81 84 CYS A O 1
ATOM 624 N N . PRO A 1 85 ? -4.691 -7.997 -7.551 1.00 90.81 85 PRO A N 1
ATOM 625 C CA . PRO A 1 85 ? -5.639 -8.421 -6.527 1.00 90.81 85 PRO A CA 1
ATOM 626 C C . PRO A 1 85 ? -6.888 -9.067 -7.139 1.00 90.81 85 PRO A C 1
ATOM 628 O O . PRO A 1 85 ? -7.236 -8.810 -8.293 1.00 90.81 85 PRO A O 1
ATOM 631 N N . GLU A 1 86 ? -7.584 -9.887 -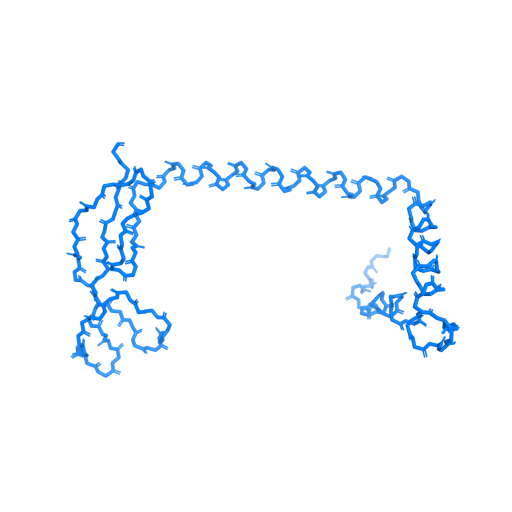6.356 1.00 90.44 86 GLU A N 1
ATOM 632 C CA . GLU A 1 86 ? -8.822 -10.533 -6.795 1.00 90.44 86 GLU A CA 1
ATOM 633 C C . GLU A 1 86 ? -9.859 -9.501 -7.265 1.00 90.44 86 GLU A C 1
ATOM 635 O O . GLU A 1 86 ? -10.081 -8.483 -6.608 1.00 90.44 86 GLU A O 1
ATOM 640 N N . GLY A 1 87 ? -10.469 -9.752 -8.427 1.00 89.06 87 GLY A N 1
ATOM 641 C CA . GLY A 1 87 ? -11.418 -8.832 -9.063 1.00 89.06 87 GLY A CA 1
ATOM 642 C C . GLY A 1 87 ? -10.780 -7.685 -9.858 1.00 89.06 87 GLY A C 1
ATOM 643 O O . GLY A 1 87 ? -11.502 -6.838 -10.375 1.00 89.06 87 GLY A O 1
ATOM 644 N N . TRP A 1 88 ? -9.448 -7.639 -9.986 1.00 93.50 88 TRP A N 1
ATOM 645 C CA . TRP A 1 88 ? -8.742 -6.619 -10.769 1.00 93.50 88 TRP A CA 1
ATOM 646 C C . TRP A 1 88 ? -8.165 -7.201 -12.060 1.00 93.50 88 TRP A C 1
ATOM 648 O O . TRP A 1 88 ? -7.680 -8.333 -12.103 1.00 93.50 88 TRP A O 1
ATOM 658 N N . VAL A 1 89 ? -8.153 -6.388 -13.114 1.00 93.44 89 VAL A N 1
ATOM 659 C CA . VAL A 1 89 ? -7.584 -6.740 -14.419 1.00 93.44 89 VAL A CA 1
ATOM 660 C C . VAL A 1 89 ? -6.159 -6.205 -14.519 1.00 93.44 89 VAL A C 1
ATOM 662 O O . VAL A 1 89 ? -5.876 -5.065 -14.148 1.00 93.44 89 VAL A O 1
ATOM 665 N N . SER A 1 90 ? -5.249 -7.031 -15.037 1.00 93.81 90 SER A N 1
ATOM 666 C CA . SER A 1 90 ? -3.875 -6.612 -15.309 1.00 93.81 90 SER A CA 1
ATOM 667 C C . SER A 1 90 ? -3.785 -5.832 -16.616 1.00 93.81 90 SER A C 1
ATOM 669 O O . SER A 1 90 ? -4.202 -6.322 -17.661 1.00 93.81 90 SER A O 1
ATOM 671 N N . TYR A 1 91 ? -3.159 -4.659 -16.554 1.00 93.00 91 TYR A N 1
ATOM 672 C CA . TYR A 1 91 ? -2.811 -3.833 -17.715 1.00 93.00 91 TYR A CA 1
ATOM 673 C C . TYR A 1 91 ? -1.352 -4.028 -18.166 1.00 93.00 91 TYR A C 1
ATOM 675 O O . TYR A 1 91 ? -0.876 -3.328 -19.052 1.00 93.00 91 TYR A O 1
ATOM 683 N N . GLY A 1 92 ? -0.637 -4.992 -17.576 1.00 91.19 92 GLY A N 1
ATOM 684 C CA . GLY A 1 92 ? 0.766 -5.282 -17.876 1.00 91.19 92 GLY A CA 1
ATOM 685 C C . GLY A 1 92 ? 1.762 -4.615 -16.924 1.00 91.19 92 GLY A C 1
ATOM 686 O O . GLY A 1 92 ? 1.392 -4.067 -15.883 1.00 91.19 92 GLY A O 1
ATOM 687 N N . ARG A 1 93 ? 3.053 -4.733 -17.262 1.00 90.31 93 ARG A N 1
ATOM 688 C CA . ARG A 1 93 ? 4.157 -4.087 -16.536 1.00 90.31 93 ARG A CA 1
ATOM 689 C C . ARG A 1 93 ? 4.445 -2.721 -17.144 1.00 90.31 93 ARG A C 1
ATOM 691 O O . ARG A 1 93 ? 4.476 -2.596 -18.365 1.00 90.31 93 ARG A O 1
ATOM 698 N N . ILE A 1 94 ? 4.695 -1.736 -16.293 1.00 88.81 94 ILE A N 1
ATOM 699 C CA . ILE A 1 94 ? 5.091 -0.380 -16.691 1.00 88.81 94 ILE A CA 1
ATOM 700 C C . ILE A 1 94 ? 6.495 -0.093 -16.163 1.00 88.81 94 ILE A C 1
ATOM 702 O O . ILE A 1 94 ? 6.826 -0.525 -15.063 1.00 88.81 94 ILE A O 1
ATOM 706 N N . GLY A 1 95 ? 7.329 0.589 -16.948 1.00 88.25 95 GLY A N 1
ATOM 707 C CA . GLY A 1 95 ? 8.654 1.029 -16.506 1.00 88.25 95 GLY A CA 1
ATOM 708 C C . GLY A 1 95 ? 8.560 2.359 -15.762 1.00 88.25 95 GLY A C 1
ATOM 709 O O . GLY A 1 95 ? 7.983 3.309 -16.290 1.00 88.25 95 GLY A O 1
ATOM 710 N N . TRP A 1 96 ? 9.134 2.433 -14.563 1.00 87.81 96 TRP A N 1
ATOM 711 C CA . TRP A 1 96 ? 9.207 3.650 -13.749 1.00 87.81 96 TRP A CA 1
ATOM 712 C C . TRP A 1 96 ? 10.611 3.858 -13.187 1.00 87.81 96 TRP A C 1
ATOM 714 O O . TRP A 1 96 ? 11.325 2.892 -12.927 1.00 87.81 96 TRP A O 1
ATOM 724 N N . LEU A 1 97 ? 10.987 5.124 -12.995 1.00 87.81 97 LEU A N 1
ATOM 725 C CA . LEU A 1 97 ? 12.192 5.510 -12.265 1.00 87.81 97 LEU A CA 1
ATOM 726 C C . LEU A 1 97 ? 11.846 5.690 -10.789 1.00 87.81 97 LEU A C 1
ATOM 728 O O . LEU A 1 97 ? 10.868 6.363 -10.458 1.00 87.81 97 LEU A O 1
ATOM 732 N N . TRP A 1 98 ? 12.648 5.085 -9.922 1.00 86.00 98 TRP A N 1
ATOM 733 C CA . TRP A 1 98 ? 12.470 5.118 -8.477 1.00 86.00 98 TRP A CA 1
ATOM 734 C C . TRP A 1 98 ? 13.743 5.591 -7.781 1.00 86.00 98 TRP A C 1
ATOM 736 O O . TRP A 1 98 ? 14.835 5.237 -8.211 1.00 86.00 98 TRP A O 1
ATOM 746 N N . ASP A 1 99 ? 13.601 6.378 -6.718 1.00 86.81 99 ASP A N 1
ATOM 747 C CA . ASP A 1 99 ? 14.733 6.885 -5.942 1.00 86.81 99 ASP A CA 1
ATOM 748 C C . ASP A 1 99 ? 15.387 5.751 -5.132 1.00 86.81 99 ASP A C 1
ATOM 750 O O . ASP A 1 99 ? 14.762 5.122 -4.271 1.00 86.81 99 ASP A O 1
ATOM 754 N N . SER A 1 100 ? 16.666 5.497 -5.400 1.00 77.19 100 SER A N 1
ATOM 755 C CA . SER A 1 100 ? 17.449 4.405 -4.811 1.00 77.19 100 SER A CA 1
ATOM 756 C C . SER A 1 100 ? 17.720 4.566 -3.309 1.00 77.19 100 SER A C 1
ATOM 758 O O . SER A 1 100 ? 18.173 3.617 -2.656 1.00 77.19 100 SER A O 1
ATOM 760 N N . SER A 1 101 ? 17.474 5.747 -2.734 1.00 76.31 101 SER A N 1
ATOM 761 C CA . SER A 1 101 ? 17.598 5.974 -1.289 1.00 76.31 101 SER A CA 1
ATOM 762 C C . SER A 1 101 ? 16.511 5.246 -0.486 1.00 76.31 101 SER A C 1
ATOM 764 O O . SER A 1 101 ? 16.765 4.848 0.655 1.00 76.31 101 SER A O 1
ATOM 766 N N . ASP A 1 102 ? 15.357 4.961 -1.098 1.00 68.19 102 ASP A N 1
ATOM 767 C CA . ASP A 1 102 ? 14.271 4.178 -0.503 1.00 68.19 102 ASP A CA 1
ATOM 768 C C . ASP A 1 102 ? 14.360 2.699 -0.927 1.00 68.19 102 ASP A C 1
ATOM 770 O O . ASP A 1 102 ? 13.643 2.196 -1.799 1.00 68.19 102 ASP A O 1
ATOM 774 N N . ARG A 1 103 ? 15.299 1.979 -0.297 1.00 56.38 103 ARG A N 1
ATOM 775 C CA . ARG A 1 103 ? 15.676 0.590 -0.641 1.00 56.38 103 ARG A CA 1
ATOM 776 C C . ARG A 1 103 ? 14.604 -0.469 -0.334 1.00 56.38 103 ARG A C 1
ATOM 778 O O . ARG A 1 103 ? 14.831 -1.649 -0.605 1.00 56.38 103 ARG A O 1
ATOM 785 N N . ASN A 1 104 ? 13.447 -0.086 0.212 1.00 58.91 104 ASN A N 1
ATOM 786 C CA . ASN A 1 104 ? 12.328 -1.007 0.457 1.00 58.91 104 ASN A CA 1
ATOM 787 C C . ASN A 1 104 ? 11.392 -1.183 -0.755 1.00 58.91 104 ASN A C 1
ATOM 789 O O . ASN A 1 104 ? 10.494 -2.032 -0.726 1.00 58.91 104 ASN A O 1
ATOM 793 N N . ALA A 1 105 ? 11.597 -0.443 -1.845 1.00 57.38 105 ALA A N 1
ATOM 794 C CA . ALA A 1 105 ? 10.691 -0.429 -2.992 1.00 57.38 105 ALA A CA 1
ATOM 795 C C . ALA A 1 105 ? 11.063 -1.444 -4.084 1.00 57.38 105 ALA A C 1
ATOM 797 O O . ALA A 1 105 ? 11.432 -1.096 -5.202 1.00 57.38 105 ALA A O 1
ATOM 798 N N . ASN A 1 106 ? 10.944 -2.739 -3.806 1.00 59.53 106 ASN A N 1
ATOM 799 C CA . ASN A 1 106 ? 11.238 -3.737 -4.835 1.00 59.53 106 ASN A CA 1
ATOM 800 C C . ASN A 1 106 ? 9.989 -4.078 -5.667 1.00 59.53 106 ASN A C 1
ATOM 802 O O . ASN A 1 106 ? 9.342 -5.096 -5.424 1.00 59.53 106 ASN A O 1
ATOM 806 N N . PHE A 1 107 ? 9.639 -3.241 -6.653 1.00 65.50 107 PHE A N 1
ATOM 807 C CA . PHE A 1 107 ? 8.487 -3.467 -7.541 1.00 65.50 107 PHE A CA 1
ATOM 808 C C . PHE A 1 107 ? 8.869 -4.222 -8.836 1.00 65.50 107 PHE A C 1
ATOM 810 O O . PHE A 1 107 ? 8.577 -3.794 -9.948 1.00 65.50 107 PHE A O 1
ATOM 817 N N . ALA A 1 108 ? 9.515 -5.382 -8.630 1.00 58.69 108 ALA A N 1
ATOM 818 C CA . ALA A 1 108 ? 9.927 -6.441 -9.575 1.00 58.69 108 ALA A CA 1
ATOM 819 C C . ALA A 1 108 ? 11.152 -6.245 -10.506 1.00 58.69 108 ALA A C 1
ATOM 821 O O . ALA A 1 108 ? 11.187 -6.848 -11.574 1.00 58.69 108 ALA A O 1
ATOM 822 N N . ARG A 1 109 ? 12.174 -5.499 -10.055 1.00 63.97 109 ARG A N 1
ATOM 823 C CA . ARG A 1 109 ? 13.535 -5.302 -10.629 1.00 63.97 109 ARG A CA 1
ATOM 824 C C . ARG A 1 109 ? 13.655 -5.004 -12.136 1.00 63.97 109 ARG A C 1
ATOM 826 O O . ARG A 1 109 ? 13.565 -5.882 -12.987 1.00 63.97 109 ARG A O 1
ATOM 833 N N . GLY A 1 110 ? 13.992 -3.756 -12.451 1.00 69.12 110 GLY A N 1
ATOM 834 C CA . GLY A 1 110 ? 14.917 -3.400 -13.532 1.00 69.12 110 GLY A CA 1
ATOM 835 C C . GLY A 1 110 ? 16.327 -3.187 -12.960 1.00 69.12 110 GLY A C 1
ATOM 836 O O . GLY A 1 110 ? 16.610 -3.619 -11.843 1.00 69.12 110 GLY A O 1
ATOM 837 N N . GLY A 1 111 ? 17.227 -2.583 -13.731 1.00 73.69 111 GLY A N 1
ATOM 838 C CA . GLY A 1 111 ? 18.605 -2.304 -13.310 1.00 73.69 111 GLY A CA 1
ATOM 839 C C . GLY A 1 111 ? 18.806 -0.872 -12.812 1.00 73.69 111 GLY A C 1
ATOM 840 O O . GLY A 1 111 ? 17.912 -0.035 -12.935 1.00 73.69 111 GLY A O 1
ATOM 841 N N . ALA A 1 112 ? 20.010 -0.595 -12.309 1.00 82.00 112 ALA A N 1
ATOM 842 C CA . ALA A 1 112 ? 20.427 0.763 -11.980 1.00 82.00 112 ALA A CA 1
ATOM 843 C C . ALA A 1 112 ? 20.345 1.658 -13.223 1.00 82.00 112 ALA A C 1
ATOM 845 O O . ALA A 1 112 ? 20.811 1.274 -14.302 1.00 82.00 112 ALA A O 1
ATOM 846 N N . PHE A 1 113 ? 19.750 2.840 -13.071 1.00 81.44 113 PHE A N 1
ATOM 847 C CA . PHE A 1 113 ? 19.801 3.880 -14.094 1.00 81.44 113 PHE A CA 1
ATOM 848 C C . PHE A 1 113 ? 20.997 4.803 -13.851 1.00 81.44 113 PHE A C 1
ATOM 850 O O . PHE A 1 113 ? 21.768 5.060 -14.774 1.00 81.44 113 PHE A O 1
ATOM 857 N N . ASN A 1 114 ? 21.166 5.270 -12.609 1.00 85.00 114 ASN A N 1
ATOM 858 C CA . ASN A 1 114 ? 22.320 6.046 -12.143 1.00 85.00 114 ASN A CA 1
ATOM 859 C C . ASN A 1 114 ? 22.488 5.922 -10.611 1.00 85.00 114 ASN A C 1
ATOM 861 O O . ASN A 1 114 ? 21.774 5.155 -9.973 1.00 85.00 114 ASN A O 1
ATOM 865 N N . ASP A 1 115 ? 23.406 6.696 -10.023 1.00 83.38 115 ASP A N 1
ATOM 866 C CA . ASP A 1 115 ? 23.777 6.618 -8.597 1.00 83.38 115 ASP A CA 1
ATOM 867 C C . ASP A 1 115 ? 22.641 6.920 -7.597 1.00 83.38 115 ASP A C 1
ATOM 869 O O . ASP A 1 115 ? 22.804 6.682 -6.399 1.00 83.38 115 ASP A O 1
ATOM 873 N N . GLY A 1 116 ? 21.500 7.441 -8.057 1.00 84.69 116 GLY A N 1
ATOM 874 C CA . GLY A 1 116 ? 20.351 7.764 -7.205 1.00 84.69 116 GLY A CA 1
ATOM 875 C C . GLY A 1 116 ? 19.010 7.239 -7.707 1.00 84.69 116 GLY A C 1
ATOM 876 O O . GLY A 1 116 ? 18.003 7.482 -7.047 1.00 84.69 116 GLY A O 1
ATOM 877 N N . TRP A 1 117 ? 18.971 6.558 -8.855 1.00 86.62 117 TRP A N 1
ATOM 878 C CA . TRP A 1 117 ? 17.725 6.118 -9.473 1.00 86.62 117 TRP A CA 1
ATOM 879 C C . TRP A 1 117 ? 17.826 4.711 -10.057 1.00 86.62 117 TRP A C 1
ATOM 881 O O . TRP A 1 117 ? 18.756 4.384 -10.800 1.00 86.62 117 TRP A O 1
ATOM 891 N N . ASP A 1 118 ? 16.785 3.920 -9.813 1.00 85.88 118 ASP A N 1
ATOM 892 C CA . ASP A 1 118 ? 16.625 2.563 -10.320 1.00 85.88 118 ASP A 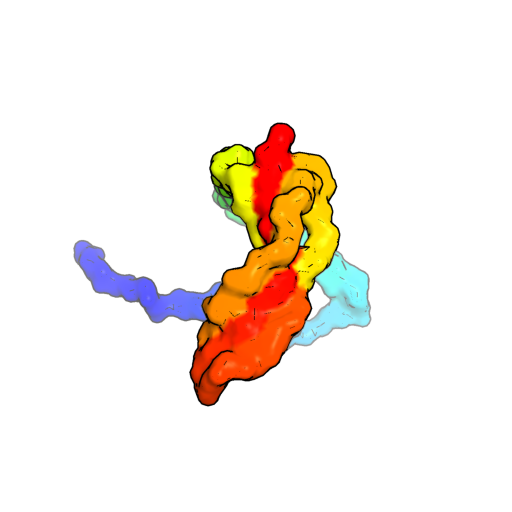CA 1
ATOM 893 C C . ASP A 1 118 ? 15.430 2.462 -11.269 1.00 85.88 118 ASP A C 1
ATOM 895 O O . ASP A 1 118 ? 14.369 3.052 -11.041 1.00 85.88 118 ASP A O 1
ATOM 899 N N . TRP A 1 119 ? 15.572 1.650 -12.318 1.00 87.12 119 TRP A N 1
ATOM 900 C CA . TRP A 1 119 ? 14.424 1.208 -13.102 1.00 87.12 119 TRP A CA 1
ATOM 901 C C . TRP A 1 119 ? 13.651 0.133 -12.340 1.00 87.12 119 TRP A C 1
ATOM 903 O O . TRP A 1 119 ? 14.199 -0.901 -11.947 1.00 87.12 119 TRP A O 1
ATOM 913 N N . VAL A 1 120 ? 12.342 0.325 -12.204 1.00 87.25 120 VAL A N 1
ATOM 914 C CA . VAL A 1 120 ? 11.412 -0.657 -11.636 1.00 87.25 120 VAL A CA 1
ATOM 915 C C . VAL A 1 120 ? 10.301 -0.988 -12.626 1.00 87.25 120 VAL A C 1
ATOM 917 O O . VAL A 1 120 ? 9.972 -0.193 -13.506 1.00 87.25 120 VAL A O 1
ATOM 920 N N . HIS A 1 121 ? 9.724 -2.183 -12.482 1.00 89.56 121 HIS A N 1
ATOM 921 C CA . HIS A 1 121 ? 8.722 -2.715 -13.408 1.00 89.56 121 HIS A CA 1
ATOM 922 C C . HIS A 1 121 ? 7.461 -3.214 -12.679 1.00 89.56 121 HIS A C 1
ATOM 924 O O . HIS A 1 121 ? 7.141 -4.416 -12.761 1.00 89.56 121 HIS A O 1
ATOM 930 N N . PRO A 1 122 ? 6.747 -2.329 -11.949 1.00 89.19 122 PRO A N 1
ATOM 931 C CA . PRO A 1 122 ? 5.498 -2.683 -11.291 1.00 89.19 122 PRO A CA 1
ATOM 932 C C . PRO A 1 122 ? 4.462 -3.156 -12.304 1.00 89.19 122 PRO A C 1
ATOM 934 O O . PRO A 1 122 ? 4.497 -2.817 -13.491 1.00 89.19 122 PRO A O 1
ATOM 937 N N . ARG A 1 123 ? 3.493 -3.927 -11.817 1.00 90.94 123 ARG A N 1
ATOM 938 C CA . ARG A 1 123 ? 2.320 -4.292 -12.609 1.00 90.94 123 ARG A CA 1
ATOM 939 C C . ARG A 1 123 ? 1.206 -3.299 -12.324 1.00 90.94 123 ARG A C 1
ATOM 941 O O . ARG A 1 123 ? 0.846 -3.108 -11.165 1.00 90.94 123 ARG A O 1
ATOM 948 N N . LEU A 1 124 ? 0.653 -2.715 -13.383 1.00 92.56 124 LEU A N 1
ATOM 949 C CA . LEU A 1 124 ? -0.536 -1.879 -13.302 1.00 92.56 124 LEU A CA 1
ATOM 950 C C . LEU A 1 124 ? -1.782 -2.769 -13.294 1.00 92.56 124 LEU A C 1
ATOM 952 O O . LEU A 1 124 ? -1.955 -3.646 -14.149 1.00 92.56 124 LEU A O 1
ATOM 956 N N . CYS A 1 125 ? -2.650 -2.529 -12.323 1.00 94.06 125 CYS A N 1
ATOM 957 C CA . CYS A 1 125 ? -3.913 -3.226 -12.142 1.00 94.06 125 CYS A CA 1
ATOM 958 C C . CYS A 1 125 ? -5.041 -2.198 -12.096 1.00 94.06 125 CYS A C 1
ATOM 960 O O . CYS A 1 125 ? -4.868 -1.131 -11.508 1.00 94.06 125 CYS A O 1
ATOM 962 N N . GLY A 1 126 ? -6.198 -2.517 -12.670 1.00 92.81 126 GLY A N 1
ATOM 963 C CA . GLY A 1 126 ? -7.379 -1.658 -12.570 1.00 92.81 126 GLY A CA 1
ATOM 964 C C . GLY A 1 126 ? -8.671 -2.440 -12.377 1.00 92.81 126 GLY A C 1
ATOM 965 O O . GLY A 1 126 ? -8.740 -3.632 -12.692 1.00 92.81 126 GLY A O 1
ATOM 966 N N . ARG A 1 127 ? -9.678 -1.765 -11.824 1.00 87.12 127 ARG A N 1
ATOM 967 C CA . ARG A 1 127 ? -11.036 -2.299 -11.659 1.00 87.12 127 ARG A CA 1
ATOM 968 C C . ARG A 1 127 ? -11.816 -2.095 -12.963 1.00 87.12 127 ARG A C 1
ATOM 970 O O . ARG A 1 127 ? -11.840 -0.982 -13.481 1.00 87.12 127 ARG A O 1
ATOM 977 N N . ARG A 1 128 ? -12.396 -3.169 -13.505 1.00 69.81 128 ARG A N 1
ATOM 978 C CA . ARG A 1 128 ? -13.369 -3.118 -14.609 1.00 69.81 128 ARG A CA 1
ATOM 979 C C . ARG A 1 128 ? -14.773 -3.308 -14.071 1.00 69.81 128 ARG A C 1
ATOM 981 O O . ARG A 1 128 ? -14.900 -4.058 -13.080 1.00 69.81 128 ARG A O 1
#

Organism: NCBI:txid1795041

Foldseek 3Di:
DDDDDPPDDPCVVVVVVVVVPPDDDPDPVSVVVVVVVVVVVVVVVDCVVVVVVVVVVVVVVVVVVVVVVVVVVDFKDWALQDDDPPQKDWPAWDKDKDFVVPVVDNSPDDQDPDPTIGIGIIIMIGHD

Sequence (128 aa):
MRKLILTAVIAALPAVSATAQASRCASADDCARQAGSALERALQLGPDAGQELAALRDRVSRLERLLEQERQAVQFTVTRGDTCPEGWVSYGRIGWLWDSSDRNANFARGGAFNDGWDWVHPRLCGRR